Protein AF-A0AAE3FH11-F1 (afdb_monomer_lite)

Organism: NCBI:txid3083063

Sequence (50 aa):
MDAVFEKTEKDHDDGRLVYEVEFKSAGYEYDYEIDAKTGEILKAEKDIDD

Radius of gyration: 11.86 Å; chains: 1; bounding box: 29×16×34 Å

Secondary structure (DSSP, 8-state):
---EEEEEEEEEETTEEEEEEEEEETTEEEEEEEETTT--EEEEEEEE--

InterPro domains:
  IPR025711 PepSY domain [PF03413] (7-45)

pLDDT: mean 85.5, std 8.25, range [59.94, 93.69]

Structure (mmCIF, N/CA/C/O backbone):
data_AF-A0AAE3FH11-F1
#
_entry.id   AF-A0AAE3FH11-F1
#
loop_
_atom_site.group_PDB
_atom_site.id
_atom_site.type_symbol
_atom_site.label_atom_id
_atom_site.label_alt_id
_atom_site.label_comp_id
_atom_site.label_asym_id
_atom_site.label_entity_id
_atom_site.label_seq_id
_atom_site.pdbx_PDB_ins_code
_atom_site.Cartn_x
_atom_site.Cartn_y
_atom_site.Cartn_z
_atom_site.occupancy
_atom_site.B_iso_or_equiv
_atom_site.auth_seq_id
_atom_site.auth_comp_id
_atom_site.auth_asym_id
_atom_site.auth_atom_id
_atom_site.pdbx_PDB_model_num
ATOM 1 N N . MET A 1 1 ? 6.527 -10.115 -17.797 1.00 59.94 1 MET A N 1
ATOM 2 C CA . MET A 1 1 ? 6.929 -9.081 -16.831 1.00 59.94 1 MET A CA 1
ATOM 3 C C . MET A 1 1 ? 6.157 -9.416 -15.592 1.00 59.94 1 MET A C 1
ATOM 5 O O . MET A 1 1 ? 4.940 -9.269 -15.571 1.00 59.94 1 MET A O 1
ATOM 9 N N . ASP A 1 2 ? 6.855 -10.069 -14.686 1.00 75.56 2 ASP A N 1
ATOM 10 C CA . ASP A 1 2 ? 6.284 -10.725 -13.527 1.00 75.56 2 ASP A CA 1
ATOM 11 C C . ASP A 1 2 ? 6.327 -9.717 -12.383 1.00 75.56 2 ASP A C 1
ATOM 13 O O . ASP A 1 2 ? 7.333 -9.030 -12.209 1.00 75.56 2 ASP A O 1
ATOM 17 N N . ALA A 1 3 ? 5.211 -9.558 -11.672 1.00 76.25 3 ALA A N 1
ATOM 18 C CA . ALA A 1 3 ? 5.184 -8.706 -10.494 1.00 76.25 3 ALA A CA 1
ATOM 19 C C . ALA A 1 3 ? 6.007 -9.385 -9.396 1.00 76.25 3 ALA A C 1
ATOM 21 O O . ALA A 1 3 ? 5.772 -10.555 -9.076 1.00 76.25 3 ALA A O 1
ATOM 22 N N . VAL A 1 4 ? 6.974 -8.662 -8.842 1.00 83.31 4 VAL A N 1
ATOM 23 C CA . VAL A 1 4 ? 7.772 -9.126 -7.709 1.00 83.31 4 VAL A CA 1
ATOM 24 C C . VAL A 1 4 ? 7.115 -8.575 -6.455 1.00 83.31 4 VAL A C 1
ATOM 26 O O . VAL A 1 4 ? 7.070 -7.366 -6.257 1.00 83.31 4 VAL A O 1
ATOM 29 N N . PHE A 1 5 ? 6.559 -9.461 -5.634 1.00 81.75 5 PHE A N 1
ATOM 30 C CA . PHE A 1 5 ? 6.059 -9.080 -4.318 1.00 81.75 5 PHE A CA 1
ATOM 31 C C . PHE A 1 5 ? 7.246 -8.900 -3.382 1.00 81.75 5 PHE A C 1
ATOM 33 O O . PHE A 1 5 ? 8.012 -9.847 -3.191 1.00 81.75 5 PHE A O 1
ATOM 40 N N . GLU A 1 6 ? 7.389 -7.702 -2.827 1.00 80.31 6 GLU A N 1
ATOM 41 C CA . GLU A 1 6 ? 8.486 -7.388 -1.919 1.00 80.31 6 GLU A CA 1
ATOM 42 C C . GLU A 1 6 ? 8.048 -7.590 -0.473 1.00 80.31 6 GLU A C 1
ATOM 44 O O . GLU A 1 6 ? 8.713 -8.299 0.290 1.00 80.31 6 GLU A O 1
ATOM 49 N N . LYS A 1 7 ? 6.870 -7.064 -0.117 1.00 80.38 7 LYS A N 1
ATOM 50 C CA . LYS A 1 7 ? 6.436 -7.040 1.274 1.00 80.38 7 LYS A CA 1
ATOM 51 C C . LYS A 1 7 ? 4.923 -7.065 1.416 1.00 80.38 7 LYS A C 1
ATOM 53 O O . LYS A 1 7 ? 4.187 -6.391 0.699 1.00 80.38 7 LYS A O 1
ATOM 58 N N . THR A 1 8 ? 4.461 -7.844 2.388 1.00 80.69 8 THR A N 1
ATOM 59 C CA . THR A 1 8 ? 3.091 -7.762 2.895 1.00 80.69 8 THR A CA 1
ATOM 60 C C . THR A 1 8 ? 3.131 -7.822 4.409 1.00 80.69 8 THR A C 1
ATOM 62 O O . THR A 1 8 ? 3.382 -8.893 4.974 1.00 80.69 8 THR A O 1
ATOM 65 N N . GLU A 1 9 ? 2.897 -6.687 5.055 1.00 81.06 9 GLU A N 1
ATOM 66 C CA . GLU A 1 9 ? 2.847 -6.574 6.509 1.00 81.06 9 GLU A CA 1
ATOM 67 C C . GLU A 1 9 ? 1.436 -6.253 6.987 1.00 81.06 9 GLU A C 1
ATOM 69 O O . GLU A 1 9 ? 0.580 -5.7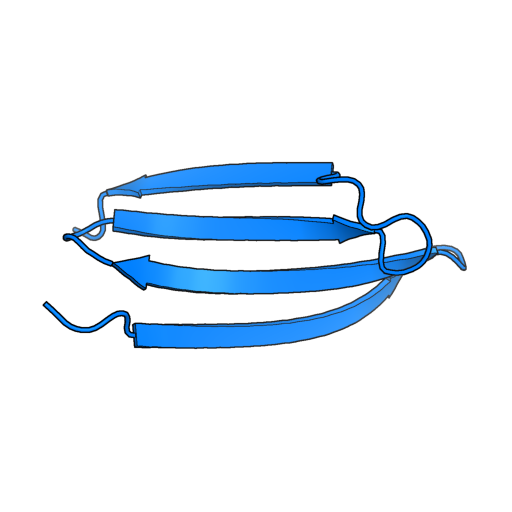41 6.261 1.00 81.06 9 GLU A O 1
ATOM 74 N N . LYS A 1 10 ? 1.169 -6.679 8.217 1.00 78.81 10 LYS A N 1
ATOM 75 C CA . LYS A 1 10 ? -0.120 -6.531 8.868 1.00 78.81 10 LYS A CA 1
ATOM 76 C C . LYS A 1 10 ? 0.142 -5.911 10.228 1.00 78.81 10 LYS A C 1
ATOM 78 O O . LYS A 1 10 ? 0.523 -6.636 11.149 1.00 78.81 10 LYS A O 1
ATOM 83 N N . ASP A 1 11 ? -0.104 -4.614 10.334 1.00 76.00 11 ASP A N 1
ATOM 84 C CA . ASP A 1 11 ? 0.175 -3.855 11.546 1.00 76.00 11 ASP A CA 1
ATOM 85 C C . ASP A 1 11 ? -1.106 -3.388 12.253 1.00 76.00 11 ASP A C 1
ATOM 87 O O . ASP A 1 11 ? -2.197 -3.332 11.669 1.00 76.00 11 ASP A O 1
ATOM 91 N N . HIS A 1 12 ? -0.983 -3.126 13.554 1.00 72.75 12 HIS A N 1
ATOM 92 C CA . HIS A 1 12 ? -2.065 -2.627 14.402 1.00 72.75 12 HIS A CA 1
ATOM 93 C C . HIS A 1 12 ? -1.677 -1.247 14.931 1.00 72.75 12 HIS A C 1
ATOM 95 O O . HIS A 1 12 ? -1.190 -1.124 16.055 1.00 72.75 12 HIS A O 1
ATOM 101 N N . ASP A 1 13 ? -1.948 -0.211 14.143 1.00 65.69 13 ASP A N 1
ATOM 102 C CA . ASP A 1 13 ? -1.732 1.174 14.553 1.00 65.69 13 ASP A CA 1
ATOM 103 C C . ASP A 1 13 ? -3.016 1.736 15.188 1.00 65.69 13 ASP A C 1
ATOM 105 O O . ASP A 1 13 ? -4.093 1.700 14.594 1.00 65.69 13 ASP A O 1
ATOM 109 N N . ASP A 1 14 ? -2.938 2.176 16.446 1.00 65.62 14 ASP A N 1
ATOM 110 C CA . ASP A 1 14 ? -4.035 2.827 17.189 1.00 65.62 14 ASP A CA 1
ATOM 111 C C . ASP A 1 14 ? -5.389 2.061 17.194 1.00 65.62 14 ASP A C 1
ATOM 113 O O . ASP A 1 14 ? -6.482 2.629 17.172 1.00 65.62 14 ASP A O 1
ATOM 117 N N . GLY A 1 15 ? -5.343 0.721 17.202 1.00 76.81 15 GLY A N 1
ATOM 118 C CA . GLY A 1 15 ? -6.539 -0.141 17.167 1.00 76.81 15 GLY A CA 1
ATOM 119 C C . GLY A 1 15 ? -7.173 -0.294 15.779 1.00 76.81 15 GLY A C 1
ATOM 120 O O . GLY A 1 15 ? -8.210 -0.956 15.635 1.00 76.81 15 GLY A O 1
ATOM 121 N N . ARG A 1 16 ? -6.540 0.273 14.752 1.00 78.31 16 ARG A N 1
ATOM 122 C CA . ARG A 1 16 ? -6.847 0.069 13.344 1.00 78.31 16 ARG A CA 1
ATOM 123 C C . ARG A 1 16 ? -5.901 -0.979 12.781 1.00 78.31 16 ARG A C 1
ATOM 125 O O . ARG A 1 16 ? -4.690 -0.911 12.940 1.00 78.31 16 ARG A O 1
ATOM 132 N N . LEU A 1 17 ? -6.478 -1.971 12.124 1.00 88.00 17 LEU A N 1
ATOM 133 C CA . L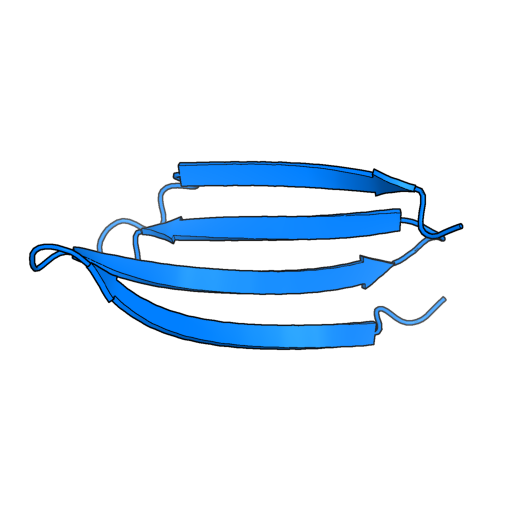EU A 1 17 ? -5.699 -2.957 11.402 1.00 88.00 17 LEU A CA 1
ATOM 134 C C . LEU A 1 17 ? -5.427 -2.423 9.994 1.00 88.00 17 LEU A C 1
ATOM 136 O O . LEU A 1 17 ? -6.375 -2.044 9.301 1.00 88.00 17 LEU A O 1
ATOM 140 N N . VAL A 1 18 ? -4.163 -2.402 9.585 1.00 90.88 18 VAL A N 1
ATOM 141 C CA . VAL A 1 18 ? -3.732 -1.915 8.269 1.00 90.88 18 VAL A CA 1
ATOM 142 C C . VAL A 1 18 ? -2.939 -3.011 7.563 1.00 90.88 18 VAL A C 1
ATOM 144 O O . VAL A 1 18 ? -2.185 -3.758 8.189 1.00 90.88 18 VAL A O 1
ATOM 147 N N . TYR A 1 19 ? -3.175 -3.147 6.263 1.00 90.12 19 TYR A N 1
ATOM 148 C CA . TYR A 1 19 ? -2.372 -3.965 5.370 1.00 90.12 19 TYR A CA 1
ATOM 149 C C . TYR A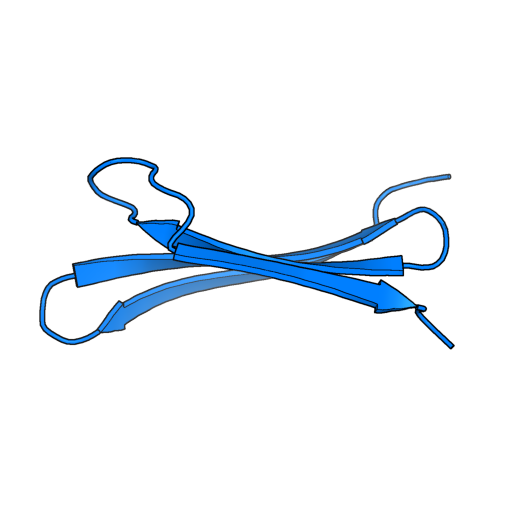 1 19 ? -1.444 -3.067 4.573 1.00 90.12 19 TYR A C 1
ATOM 151 O O . TYR A 1 19 ? -1.913 -2.197 3.841 1.00 90.12 19 TYR A O 1
ATOM 159 N N . GLU A 1 20 ? -0.153 -3.330 4.687 1.00 90.94 20 GLU A N 1
ATOM 160 C CA . GLU A 1 20 ? 0.878 -2.716 3.864 1.00 90.94 20 GLU A CA 1
ATOM 161 C C . GLU A 1 20 ? 1.239 -3.696 2.754 1.00 90.94 20 GLU A C 1
ATOM 163 O O . GLU A 1 20 ? 1.537 -4.865 3.017 1.00 90.94 20 GLU A O 1
ATOM 168 N N . VAL A 1 21 ? 1.152 -3.241 1.509 1.00 90.81 21 VAL A N 1
ATOM 169 C CA . VAL A 1 21 ? 1.434 -4.039 0.318 1.00 90.81 21 VAL A CA 1
ATOM 170 C C . VAL A 1 21 ? 2.432 -3.283 -0.543 1.00 90.81 21 VAL A C 1
ATOM 172 O O . VAL A 1 21 ? 2.103 -2.228 -1.080 1.00 90.81 21 VAL A O 1
ATOM 175 N N . GLU A 1 22 ? 3.612 -3.871 -0.705 1.00 92.25 22 GLU A N 1
ATOM 176 C CA . GLU A 1 22 ? 4.713 -3.335 -1.502 1.00 92.25 22 GLU A CA 1
ATOM 177 C C . GLU A 1 22 ? 5.085 -4.343 -2.593 1.00 92.25 22 GLU A C 1
ATOM 179 O O . GLU A 1 22 ? 5.355 -5.528 -2.329 1.00 92.25 22 GLU A O 1
ATOM 184 N N . PHE A 1 23 ? 5.048 -3.903 -3.848 1.00 90.44 23 PHE A N 1
ATOM 185 C CA . PHE A 1 23 ? 5.430 -4.745 -4.977 1.00 90.44 23 PHE A CA 1
ATOM 186 C C . PHE A 1 23 ? 6.013 -3.941 -6.130 1.00 90.44 23 PHE A C 1
ATOM 188 O O . PHE A 1 23 ? 5.647 -2.796 -6.381 1.00 90.44 23 PHE A O 1
ATOM 195 N N . LYS A 1 24 ? 6.868 -4.606 -6.903 1.00 90.81 24 LYS A N 1
ATOM 196 C CA . LYS A 1 24 ? 7.519 -4.039 -8.079 1.00 90.81 24 LYS A CA 1
ATOM 197 C C . LYS A 1 24 ? 6.920 -4.620 -9.338 1.00 90.81 24 LYS A C 1
ATOM 199 O O . LYS A 1 24 ? 6.783 -5.839 -9.491 1.00 90.81 24 LYS A O 1
ATOM 204 N N . SER A 1 25 ? 6.538 -3.755 -10.264 1.00 88.12 25 SER A N 1
ATOM 205 C CA . SER A 1 25 ? 5.998 -4.171 -11.553 1.00 88.12 25 SER A CA 1
ATOM 206 C C . SER A 1 25 ? 6.233 -3.104 -12.604 1.00 88.12 25 SER A C 1
ATOM 208 O O . SER A 1 25 ? 6.133 -1.914 -12.336 1.00 88.12 25 SER A O 1
ATOM 210 N N . ALA A 1 26 ? 6.509 -3.523 -13.836 1.00 88.06 26 ALA A N 1
ATOM 211 C CA . ALA A 1 26 ? 6.663 -2.601 -14.960 1.00 88.06 26 ALA A CA 1
ATOM 212 C C . ALA A 1 26 ? 7.778 -1.534 -14.795 1.00 88.06 26 ALA A C 1
ATOM 214 O O . ALA A 1 26 ? 7.724 -0.521 -15.486 1.00 88.06 26 ALA A O 1
ATOM 215 N N . GLY A 1 27 ? 8.783 -1.767 -13.935 1.00 88.25 27 GLY A N 1
ATOM 216 C CA . GLY A 1 27 ? 9.824 -0.775 -13.602 1.00 88.25 27 GLY A CA 1
ATOM 217 C C . GLY A 1 27 ? 9.339 0.314 -12.639 1.00 88.25 27 GLY A C 1
ATOM 218 O O . GLY A 1 27 ? 9.838 1.433 -12.659 1.00 88.25 27 GLY A O 1
ATOM 219 N N . TYR A 1 28 ? 8.307 0.005 -11.859 1.00 90.50 28 TYR A N 1
ATOM 220 C CA . TYR A 1 28 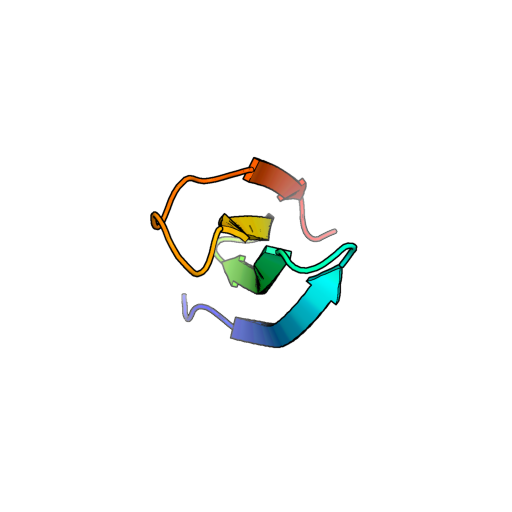? 7.761 0.875 -10.832 1.00 90.50 28 TYR A CA 1
ATOM 221 C C . TYR A 1 28 ? 7.630 0.112 -9.520 1.00 90.50 28 TYR A C 1
ATOM 223 O O . TYR A 1 28 ? 7.294 -1.078 -9.526 1.00 90.50 28 TYR A O 1
ATOM 231 N N . GLU A 1 29 ? 7.834 0.827 -8.426 1.00 92.19 29 GLU A N 1
ATOM 232 C CA . GLU A 1 29 ? 7.521 0.409 -7.066 1.00 92.19 29 GLU A CA 1
ATOM 233 C C . GLU A 1 29 ? 6.117 0.910 -6.726 1.00 92.19 29 GLU A C 1
ATOM 235 O O . GLU A 1 29 ? 5.705 2.001 -7.139 1.00 92.19 29 GLU A O 1
ATOM 240 N N . TYR A 1 30 ? 5.345 0.06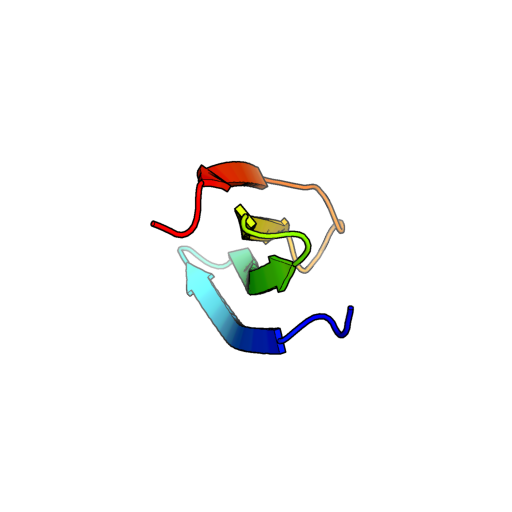5 -6.056 1.00 92.44 30 TYR A N 1
ATOM 241 C CA . TYR A 1 30 ? 3.977 0.352 -5.670 1.00 92.44 30 TYR A CA 1
ATOM 242 C C . TYR A 1 30 ? 3.811 0.113 -4.183 1.00 92.44 30 TYR A C 1
ATOM 244 O O . TYR A 1 30 ? 3.974 -1.022 -3.735 1.00 92.44 30 TYR A O 1
ATOM 252 N N . ASP A 1 31 ? 3.365 1.150 -3.483 1.00 93.25 31 ASP A N 1
ATOM 253 C CA . ASP A 1 31 ? 3.162 1.137 -2.041 1.00 93.25 31 ASP A CA 1
ATOM 254 C C . ASP A 1 31 ? 1.703 1.420 -1.720 1.00 93.25 31 ASP A C 1
ATOM 256 O O . ASP A 1 31 ? 1.169 2.499 -2.009 1.00 93.25 31 ASP A O 1
ATOM 260 N N . TYR A 1 32 ? 1.040 0.440 -1.116 1.00 92.69 32 TYR A N 1
ATOM 261 C CA . TYR A 1 32 ? -0.353 0.548 -0.714 1.00 92.69 32 TYR A CA 1
ATOM 262 C C . TYR A 1 32 ? -0.512 0.329 0.781 1.00 92.69 32 TYR A C 1
ATOM 264 O O . TYR A 1 32 ? -0.098 -0.695 1.316 1.00 92.69 32 TYR A O 1
ATOM 272 N N . GLU A 1 33 ? -1.228 1.245 1.424 1.00 91.88 33 GLU A N 1
ATOM 273 C CA . GLU A 1 33 ? -1.761 1.046 2.768 1.00 91.88 33 GLU A CA 1
ATOM 274 C C . GLU A 1 33 ? -3.274 0.900 2.670 1.00 91.88 33 GLU A C 1
ATOM 276 O O . GLU A 1 33 ? -3.962 1.764 2.117 1.00 91.88 33 GLU A O 1
ATOM 281 N N . ILE A 1 34 ? -3.807 -0.198 3.192 1.00 91.81 34 ILE A N 1
ATOM 282 C CA . ILE A 1 34 ? -5.221 -0.551 3.072 1.00 91.81 34 ILE A CA 1
ATOM 283 C C . ILE A 1 34 ? -5.791 -0.788 4.466 1.00 91.81 34 ILE A C 1
ATOM 285 O O . ILE A 1 34 ? -5.265 -1.588 5.238 1.00 91.81 34 ILE A O 1
ATOM 289 N N . ASP A 1 35 ? -6.907 -0.138 4.789 1.00 90.56 35 ASP A N 1
ATOM 290 C CA . ASP A 1 35 ? -7.671 -0.440 5.994 1.00 90.56 35 ASP A CA 1
ATOM 291 C C . ASP A 1 35 ? -8.158 -1.890 5.935 1.00 90.56 35 ASP A C 1
ATOM 293 O O . ASP A 1 35 ? -8.949 -2.274 5.074 1.00 90.56 35 ASP A O 1
ATOM 297 N N . ALA A 1 36 ? -7.712 -2.717 6.870 1.00 87.88 36 ALA A N 1
ATOM 298 C CA . ALA A 1 36 ? -8.027 -4.138 6.866 1.00 87.88 36 ALA A CA 1
ATOM 299 C C . ALA A 1 36 ? -9.474 -4.462 7.265 1.00 87.88 36 ALA A C 1
ATOM 301 O O . ALA A 1 36 ? -9.919 -5.601 7.106 1.00 87.88 36 ALA A O 1
ATOM 302 N N . LYS A 1 37 ? -10.202 -3.498 7.830 1.00 87.50 37 LYS A N 1
ATOM 303 C CA . LYS A 1 37 ? -11.592 -3.635 8.269 1.00 87.50 37 LYS A CA 1
ATOM 304 C C . LYS A 1 37 ? -12.574 -3.225 7.170 1.00 87.50 37 LYS A C 1
ATOM 306 O O . LYS A 1 37 ? -13.595 -3.893 7.017 1.00 87.50 37 LYS A O 1
ATOM 311 N N . THR A 1 38 ? -12.304 -2.142 6.444 1.00 90.69 38 THR A N 1
ATOM 312 C CA . THR A 1 38 ? -13.187 -1.585 5.404 1.00 90.69 38 THR A CA 1
ATOM 313 C C . THR A 1 38 ? -12.699 -1.873 3.986 1.00 90.69 38 THR A C 1
ATOM 315 O O . THR A 1 38 ? -13.510 -1.870 3.061 1.00 90.69 38 THR A O 1
ATOM 318 N N . GLY A 1 39 ? -11.410 -2.166 3.805 1.00 89.38 39 GLY A N 1
ATOM 319 C CA . GLY A 1 39 ? -10.770 -2.297 2.496 1.00 89.38 39 GLY A CA 1
ATOM 320 C C . GLY A 1 39 ? -10.474 -0.954 1.824 1.00 89.38 39 GLY A C 1
ATOM 321 O O . GLY A 1 39 ? -10.145 -0.928 0.640 1.00 89.38 39 GLY A O 1
ATOM 322 N N . GLU A 1 40 ? -10.625 0.164 2.538 1.00 93.38 40 GLU A N 1
ATOM 323 C CA . GLU A 1 40 ? -10.319 1.490 2.004 1.00 93.38 40 GLU A CA 1
ATOM 324 C C . GLU A 1 40 ? -8.816 1.663 1.803 1.00 93.38 40 GLU A C 1
ATOM 326 O O . GLU A 1 40 ? -8.019 1.350 2.683 1.00 93.38 40 GLU A O 1
ATOM 331 N N . ILE A 1 41 ? -8.430 2.204 0.650 1.00 91.69 41 ILE A N 1
ATOM 332 C CA . ILE A 1 41 ? -7.039 2.556 0.373 1.00 91.69 41 ILE A CA 1
ATOM 333 C C . ILE A 1 41 ? -6.731 3.852 1.124 1.00 91.69 41 ILE A C 1
ATOM 335 O O . ILE A 1 41 ? -7.296 4.903 0.820 1.00 91.69 41 ILE A O 1
ATOM 339 N N . LEU A 1 42 ? -5.856 3.758 2.119 1.00 90.88 42 LEU A N 1
ATOM 340 C CA . LEU A 1 42 ? -5.385 4.874 2.939 1.00 90.88 42 LEU A CA 1
ATOM 341 C C . LEU A 1 42 ? -4.249 5.614 2.252 1.00 90.88 42 LEU A C 1
ATOM 343 O O . LEU A 1 42 ? -4.189 6.842 2.315 1.00 90.88 42 LEU A O 1
ATOM 347 N N . LYS A 1 43 ? -3.399 4.862 1.553 1.00 91.25 43 LYS A N 1
ATOM 348 C CA . LYS A 1 43 ? -2.265 5.383 0.805 1.00 91.25 43 LYS A CA 1
ATOM 349 C C . LYS A 1 43 ? -2.039 4.555 -0.450 1.00 91.25 43 LYS A C 1
ATOM 351 O O . LYS A 1 43 ? -2.230 3.341 -0.445 1.00 91.25 43 LYS A O 1
ATOM 356 N N . ALA A 1 44 ? -1.680 5.242 -1.524 1.00 93.50 44 ALA A N 1
ATOM 357 C CA . ALA A 1 44 ? -1.285 4.649 -2.789 1.00 93.50 44 ALA A CA 1
ATOM 358 C C . ALA A 1 44 ? -0.186 5.524 -3.383 1.00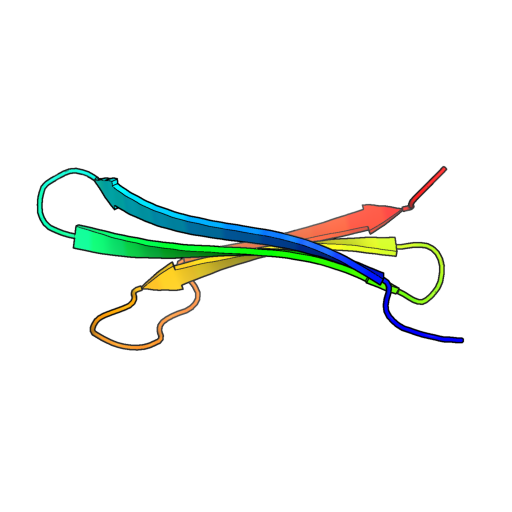 93.50 44 ALA A C 1
ATOM 360 O O . ALA A 1 44 ? -0.468 6.630 -3.856 1.00 93.50 44 ALA A O 1
ATOM 361 N N . GLU A 1 45 ? 1.043 5.035 -3.337 1.00 93.69 45 GLU A N 1
ATOM 362 C CA . GLU A 1 45 ? 2.193 5.666 -3.973 1.00 93.69 45 GLU A CA 1
ATOM 363 C C . GLU A 1 45 ? 2.702 4.796 -5.117 1.00 93.69 45 GLU A C 1
ATOM 365 O O . GLU A 1 45 ? 2.445 3.591 -5.198 1.00 93.69 45 GLU A O 1
ATOM 370 N N . LYS A 1 46 ? 3.324 5.468 -6.081 1.00 92.81 46 LYS A N 1
ATOM 371 C CA . LYS A 1 46 ? 3.885 4.839 -7.262 1.00 92.81 46 LYS A CA 1
ATOM 372 C C . LYS A 1 46 ? 5.151 5.586 -7.627 1.00 92.81 46 LYS A C 1
ATOM 374 O O . LYS A 1 46 ? 5.070 6.703 -8.148 1.00 92.81 46 LYS A O 1
ATOM 379 N N . ASP A 1 47 ? 6.268 4.902 -7.480 1.00 93.25 47 ASP A N 1
ATOM 380 C CA . ASP A 1 47 ? 7.590 5.431 -7.765 1.00 93.25 47 ASP A CA 1
ATOM 381 C C . ASP A 1 47 ? 8.262 4.640 -8.885 1.00 93.25 47 ASP A C 1
ATOM 383 O O . ASP A 1 47 ? 7.839 3.544 -9.251 1.00 93.25 47 ASP A O 1
ATOM 387 N N . ILE A 1 48 ? 9.237 5.263 -9.541 1.00 90.12 48 ILE A N 1
ATOM 388 C CA . ILE A 1 48 ? 10.031 4.604 -10.582 1.00 90.12 48 ILE A CA 1
ATOM 389 C C . ILE A 1 48 ? 11.107 3.789 -9.864 1.00 90.12 48 ILE A C 1
ATOM 391 O O . ILE A 1 48 ? 11.866 4.365 -9.093 1.00 90.12 48 ILE A O 1
ATOM 395 N N . ASP A 1 49 ? 11.160 2.486 -10.142 1.00 76.75 49 ASP A N 1
ATOM 396 C CA . ASP A 1 49 ? 12.205 1.576 -9.656 1.00 76.75 49 ASP A CA 1
ATOM 397 C C . ASP A 1 49 ? 13.471 1.850 -10.496 1.00 76.75 49 ASP A C 1
ATOM 399 O O . ASP A 1 49 ? 13.535 1.417 -11.653 1.00 76.75 49 ASP A O 1
ATOM 403 N N . ASP A 1 50 ? 14.401 2.670 -9.984 1.00 74.81 50 ASP A N 1
ATOM 404 C CA . ASP A 1 50 ? 15.672 3.054 -10.648 1.00 74.81 50 ASP A CA 1
ATOM 405 C C . ASP A 1 50 ? 16.850 2.146 -10.251 1.00 74.81 50 ASP A C 1
ATOM 407 O O . ASP A 1 50 ? 17.113 1.986 -9.034 1.00 74.81 50 ASP A O 1
#

Foldseek 3Di:
DDKAWDDWDWDQDPNWIWIWTWIDDPQKIWTWIAGPVPRDTPDIDIGGND